Protein AF-A0A2M7FE34-F1 (afdb_monomer_lite)

Structure (mmCIF, N/CA/C/O backbone):
data_AF-A0A2M7FE34-F1
#
_entry.id   AF-A0A2M7FE34-F1
#
loop_
_atom_site.group_PDB
_atom_site.id
_atom_site.type_symbol
_atom_site.label_atom_id
_atom_site.label_alt_id
_atom_site.label_comp_id
_atom_site.label_asym_id
_atom_site.label_entity_id
_atom_site.label_seq_id
_atom_site.pdbx_PDB_ins_code
_atom_site.Cartn_x
_atom_site.Cartn_y
_atom_site.Cartn_z
_atom_site.occupancy
_atom_site.B_iso_or_equiv
_atom_site.auth_seq_id
_atom_site.auth_comp_id
_atom_site.auth_asym_id
_atom_site.auth_atom_id
_atom_site.pdbx_PDB_model_num
ATOM 1 N N . MET A 1 1 ? 11.726 -1.011 -19.190 1.00 34.16 1 MET A N 1
ATOM 2 C CA . MET A 1 1 ? 10.502 -0.416 -18.618 1.00 34.16 1 MET A CA 1
ATOM 3 C C . MET A 1 1 ? 10.537 -0.694 -17.131 1.00 34.16 1 MET A C 1
ATOM 5 O O . MET A 1 1 ? 10.575 -1.856 -16.755 1.00 34.16 1 MET A O 1
ATOM 9 N N . GLN A 1 2 ? 10.685 0.350 -16.321 1.00 29.48 2 GLN A N 1
ATOM 10 C CA . GLN A 1 2 ? 10.755 0.245 -14.866 1.00 29.48 2 GLN A CA 1
ATOM 11 C C . GLN A 1 2 ? 9.315 0.384 -14.366 1.00 29.48 2 GLN A C 1
ATOM 13 O O . GLN A 1 2 ? 8.744 1.469 -14.432 1.00 29.48 2 GLN A O 1
ATOM 18 N N . TYR A 1 3 ? 8.684 -0.730 -14.003 1.00 35.09 3 TYR A N 1
ATOM 19 C CA . TYR A 1 3 ? 7.323 -0.705 -13.475 1.00 35.09 3 TYR A CA 1
ATOM 20 C C . TYR A 1 3 ? 7.393 -0.255 -12.014 1.00 35.09 3 TYR A C 1
ATOM 22 O O . TYR A 1 3 ? 8.043 -0.891 -11.186 1.00 35.09 3 TYR A O 1
ATOM 30 N N . GLY A 1 4 ? 6.828 0.923 -11.752 1.00 35.81 4 GLY A N 1
ATOM 31 C CA . GLY A 1 4 ? 6.970 1.656 -10.501 1.00 35.81 4 GLY A CA 1
ATOM 32 C C . GLY A 1 4 ? 6.170 1.060 -9.345 1.00 35.81 4 GLY A C 1
ATOM 33 O O . GLY A 1 4 ? 5.032 0.633 -9.509 1.00 35.81 4 GLY A O 1
ATOM 34 N N . LEU A 1 5 ? 6.833 1.070 -8.188 1.00 38.22 5 LEU A N 1
ATOM 35 C CA . LEU A 1 5 ? 6.360 0.982 -6.807 1.00 38.22 5 LEU A CA 1
ATOM 36 C C . LEU A 1 5 ? 4.907 0.523 -6.567 1.00 38.22 5 LEU A C 1
ATOM 38 O O . LEU A 1 5 ? 3.956 1.276 -6.778 1.00 38.22 5 LEU A O 1
ATOM 42 N N . ARG A 1 6 ? 4.749 -0.647 -5.933 1.00 47.81 6 ARG A N 1
ATOM 43 C CA . ARG A 1 6 ? 3.477 -1.072 -5.334 1.00 47.81 6 ARG A CA 1
ATOM 44 C C . ARG A 1 6 ? 3.494 -0.855 -3.821 1.00 47.81 6 ARG A C 1
ATOM 46 O O . ARG A 1 6 ? 4.283 -1.469 -3.114 1.00 47.81 6 ARG A O 1
ATOM 53 N N . VAL A 1 7 ? 2.608 0.013 -3.338 1.00 44.44 7 VAL A N 1
ATOM 54 C CA . VAL A 1 7 ? 2.386 0.265 -1.908 1.00 44.44 7 VAL A CA 1
ATOM 55 C C . VAL A 1 7 ? 1.462 -0.808 -1.355 1.00 44.44 7 VAL A C 1
ATOM 57 O O . VAL A 1 7 ? 0.290 -0.862 -1.718 1.00 44.44 7 VAL A O 1
ATOM 60 N N . ILE A 1 8 ? 1.983 -1.650 -0.467 1.00 49.75 8 ILE A N 1
ATOM 61 C CA . ILE A 1 8 ? 1.182 -2.613 0.295 1.00 49.75 8 ILE A CA 1
ATOM 62 C C . ILE A 1 8 ? 1.176 -2.200 1.751 1.00 49.75 8 ILE A C 1
ATOM 64 O O . ILE A 1 8 ? 2.200 -1.795 2.289 1.00 49.75 8 ILE A O 1
ATOM 68 N N . MET A 1 9 ? -0.017 -2.248 2.338 1.00 52.06 9 MET A N 1
ATOM 69 C CA . MET A 1 9 ? -0.370 -1.595 3.591 1.00 52.06 9 MET A CA 1
ATOM 70 C C . MET A 1 9 ? -0.890 -2.628 4.592 1.00 52.06 9 MET A C 1
ATOM 72 O O . MET A 1 9 ? -2.088 -2.665 4.840 1.00 52.06 9 MET A O 1
ATOM 76 N N . LYS A 1 10 ? -0.026 -3.474 5.161 1.00 53.78 10 LYS A N 1
ATOM 77 C CA . LYS A 1 10 ? -0.386 -4.404 6.251 1.00 53.78 10 LYS A CA 1
ATOM 78 C C . LYS A 1 10 ? 0.842 -4.735 7.108 1.00 53.78 10 LYS A C 1
ATOM 80 O O . LYS A 1 10 ? 1.978 -4.586 6.671 1.00 53.78 10 LYS A O 1
ATOM 85 N N . THR A 1 11 ? 0.601 -5.157 8.349 1.00 45.91 11 THR A N 1
ATOM 86 C CA . THR A 1 11 ? 1.609 -5.481 9.380 1.00 45.91 11 THR A CA 1
ATOM 87 C C . THR A 1 11 ? 2.306 -6.834 9.183 1.00 45.91 11 THR A C 1
ATOM 89 O O . THR A 1 11 ? 3.216 -7.165 9.941 1.00 45.91 11 THR A O 1
ATOM 92 N N . TYR A 1 12 ? 1.913 -7.609 8.168 1.00 54.31 12 TYR A N 1
ATOM 93 C CA . TYR A 1 12 ? 2.566 -8.855 7.769 1.00 54.31 12 TYR A CA 1
ATOM 94 C C . TYR A 1 12 ? 3.548 -8.640 6.615 1.00 54.31 12 TYR A C 1
ATOM 96 O O . TYR A 1 12 ? 3.504 -7.627 5.922 1.00 54.31 12 TYR A O 1
ATOM 104 N N . THR A 1 13 ? 4.460 -9.599 6.425 1.00 74.69 13 THR A N 1
ATOM 105 C CA . THR A 1 13 ? 5.551 -9.538 5.445 1.00 74.69 13 THR A CA 1
ATOM 106 C C . THR A 1 13 ? 5.007 -9.131 4.069 1.00 74.69 13 THR A C 1
ATOM 108 O O . THR A 1 13 ? 4.239 -9.908 3.497 1.00 74.69 13 THR A O 1
ATOM 111 N N . PRO A 1 14 ? 5.398 -7.971 3.500 1.00 83.38 14 PRO A N 1
ATOM 112 C CA . PRO A 1 14 ? 4.782 -7.435 2.282 1.00 83.38 14 PRO A CA 1
ATOM 113 C C . PRO A 1 14 ? 4.834 -8.437 1.124 1.00 83.38 14 PRO A C 1
ATOM 115 O O . PRO A 1 14 ? 3.892 -8.528 0.354 1.00 83.38 14 PRO A O 1
ATOM 118 N N . VAL A 1 15 ? 5.873 -9.277 1.065 1.00 89.75 15 VAL A N 1
ATOM 119 C CA . VAL A 1 15 ? 6.005 -10.382 0.098 1.00 89.75 15 VAL A CA 1
ATOM 120 C C . VAL A 1 15 ? 4.812 -11.330 0.104 1.00 89.75 15 VAL A C 1
ATOM 122 O O . VAL A 1 15 ? 4.339 -11.720 -0.962 1.00 89.75 15 VAL A O 1
ATOM 125 N N . ARG A 1 16 ? 4.347 -11.723 1.292 1.00 90.62 16 ARG A N 1
ATOM 126 C CA . ARG A 1 16 ? 3.250 -12.677 1.425 1.00 90.62 16 ARG A CA 1
ATOM 127 C C . ARG A 1 16 ? 1.940 -12.043 0.971 1.00 90.62 16 ARG A C 1
ATOM 129 O O . ARG A 1 16 ? 1.263 -12.634 0.146 1.00 90.62 16 ARG A O 1
ATOM 136 N N . GLU A 1 17 ? 1.648 -10.827 1.429 1.00 89.75 17 GLU A N 1
ATOM 137 C CA . GLU A 1 17 ? 0.417 -10.111 1.062 1.00 89.75 17 GLU A CA 1
ATOM 138 C C . GLU A 1 17 ? 0.369 -9.791 -0.444 1.00 89.75 17 GLU A C 1
ATOM 140 O O . GLU A 1 17 ? -0.670 -9.993 -1.067 1.00 89.75 17 GLU A O 1
ATOM 145 N N . VAL A 1 18 ? 1.494 -9.386 -1.071 1.00 90.75 18 VAL A N 1
ATOM 146 C CA . VAL A 1 18 ? 1.575 -9.229 -2.544 1.00 90.75 18 VAL A CA 1
ATOM 147 C C . VAL A 1 18 ? 1.086 -10.507 -3.225 1.00 90.75 18 VAL A C 1
ATOM 149 O O . VAL A 1 18 ? 0.270 -10.454 -4.148 1.00 90.75 18 VAL A O 1
ATOM 152 N N . PHE A 1 19 ? 1.629 -11.648 -2.804 1.00 92.25 19 PHE A N 1
ATOM 153 C CA . PHE A 1 19 ? 1.351 -12.9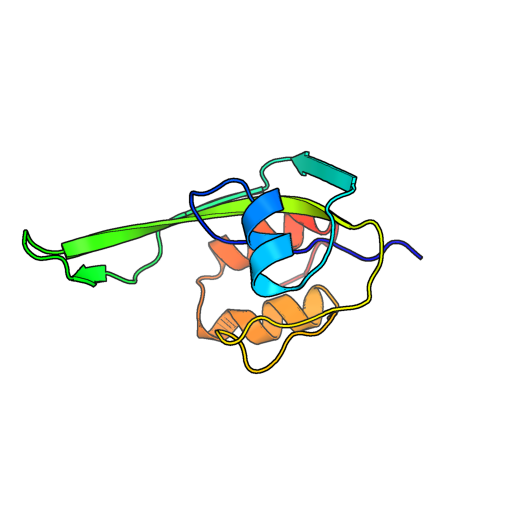24 -3.441 1.00 92.25 19 PHE A CA 1
ATOM 154 C C . PHE A 1 19 ? -0.085 -13.382 -3.179 1.00 92.25 19 PHE A C 1
ATOM 156 O O . PHE A 1 19 ? -0.772 -13.777 -4.115 1.00 92.25 19 PHE A O 1
ATOM 163 N N . GLU A 1 20 ? -0.551 -13.287 -1.936 1.00 91.06 20 GLU A N 1
ATOM 164 C CA . GLU A 1 20 ? -1.895 -13.708 -1.541 1.00 91.06 20 GLU A CA 1
ATOM 165 C C . GLU A 1 20 ? -2.977 -12.895 -2.252 1.00 91.06 20 GLU A C 1
ATOM 167 O O . GLU A 1 20 ? -3.933 -13.485 -2.740 1.00 91.06 20 GLU A O 1
ATOM 172 N N . GLU A 1 21 ? -2.825 -11.575 -2.374 1.00 89.81 21 GLU A N 1
ATOM 173 C CA . GLU A 1 21 ? -3.858 -10.716 -2.965 1.00 89.81 21 GLU A CA 1
ATOM 174 C C . GLU A 1 21 ? -3.804 -10.674 -4.501 1.00 89.81 21 GLU A C 1
ATOM 176 O O . GLU A 1 21 ? -4.809 -10.376 -5.152 1.00 89.81 21 GLU A O 1
ATOM 181 N N . THR A 1 22 ? -2.629 -10.926 -5.095 1.00 92.62 22 THR A N 1
ATOM 182 C CA . THR A 1 22 ? -2.366 -10.563 -6.502 1.00 92.62 22 THR A CA 1
ATOM 183 C C . THR A 1 22 ? -1.631 -11.625 -7.315 1.00 92.62 22 THR A C 1
ATOM 185 O O . THR A 1 22 ? -1.420 -11.423 -8.512 1.00 92.62 22 THR A O 1
ATOM 188 N N . GLY A 1 23 ? -1.207 -12.729 -6.694 1.00 93.50 23 GLY A N 1
ATOM 189 C CA . GLY A 1 23 ? -0.460 -13.819 -7.330 1.00 93.50 23 GLY A CA 1
ATOM 190 C C . GLY A 1 23 ? 0.981 -13.471 -7.719 1.00 93.50 23 GLY A C 1
ATOM 191 O O . GLY A 1 23 ? 1.723 -14.333 -8.192 1.00 93.50 23 GLY A O 1
ATOM 192 N N . LEU A 1 24 ? 1.414 -12.222 -7.521 1.00 93.50 24 LEU A N 1
ATOM 193 C CA . LEU A 1 24 ? 2.733 -11.772 -7.947 1.00 93.50 24 LEU A CA 1
ATOM 194 C C . LEU A 1 24 ? 3.827 -12.245 -6.991 1.00 93.50 24 LEU A C 1
ATOM 196 O O . LEU A 1 24 ? 3.750 -12.084 -5.775 1.00 93.50 24 LEU A O 1
ATOM 200 N N . ALA A 1 25 ? 4.911 -12.765 -7.561 1.00 93.12 25 ALA A N 1
ATOM 201 C CA . ALA A 1 25 ? 6.113 -13.079 -6.805 1.00 93.12 25 ALA A CA 1
ATOM 202 C C . ALA A 1 25 ? 7.008 -11.838 -6.687 1.00 93.12 25 ALA A C 1
ATOM 204 O O . ALA A 1 25 ? 7.451 -11.290 -7.700 1.00 93.12 25 ALA A O 1
ATOM 205 N N . VAL A 1 26 ? 7.331 -11.440 -5.457 1.00 91.81 26 VAL A N 1
ATOM 206 C CA . VAL A 1 26 ? 8.306 -10.375 -5.182 1.00 91.81 26 VAL A CA 1
ATOM 207 C C . VAL A 1 26 ? 9.724 -10.871 -5.481 1.00 91.81 26 VAL A C 1
ATOM 209 O O . VAL A 1 26 ? 10.115 -11.961 -5.057 1.00 91.81 26 VAL A O 1
ATOM 212 N N . SER A 1 27 ? 10.496 -10.087 -6.232 1.00 92.12 27 SER A N 1
ATOM 213 C CA . SER A 1 27 ? 11.923 -10.319 -6.483 1.00 92.12 27 SER A CA 1
ATOM 214 C C . SER A 1 27 ? 12.804 -9.682 -5.414 1.00 92.12 27 SER A C 1
ATOM 216 O O . SER A 1 27 ? 13.801 -10.284 -5.022 1.00 92.12 27 SER A O 1
ATOM 218 N N . SER A 1 28 ? 12.440 -8.493 -4.938 1.00 88.94 28 SER A N 1
ATOM 219 C CA . SER A 1 28 ? 13.181 -7.755 -3.916 1.00 88.94 28 SER A CA 1
ATOM 220 C C . SER A 1 28 ? 12.240 -6.865 -3.096 1.00 88.94 28 SER A C 1
ATOM 222 O O . SER A 1 28 ? 11.200 -6.414 -3.581 1.00 88.94 28 SER A O 1
ATOM 224 N N . ILE A 1 29 ? 12.600 -6.632 -1.833 1.00 87.19 29 ILE A N 1
ATOM 225 C CA . ILE A 1 29 ? 11.979 -5.605 -0.992 1.00 87.19 29 ILE A CA 1
ATOM 226 C C . ILE A 1 29 ? 12.996 -4.472 -0.889 1.00 87.19 29 ILE A C 1
ATOM 228 O O . ILE A 1 29 ? 14.132 -4.702 -0.473 1.00 87.19 29 ILE A O 1
ATOM 232 N N . GLY A 1 30 ? 12.590 -3.279 -1.304 1.00 82.81 30 GLY A N 1
ATOM 233 C CA . GLY A 1 30 ? 13.363 -2.054 -1.165 1.00 82.81 30 GLY A CA 1
ATOM 234 C C . GLY A 1 30 ? 13.191 -1.419 0.213 1.00 82.81 30 GLY A C 1
ATOM 235 O O . GLY A 1 30 ? 12.907 -2.082 1.213 1.00 82.81 30 GLY A O 1
ATOM 236 N N . GLU A 1 31 ? 13.365 -0.102 0.267 1.00 81.94 31 GLU A N 1
ATOM 237 C CA . GLU A 1 31 ? 13.270 0.649 1.514 1.00 81.94 31 GLU A CA 1
ATOM 238 C C . GLU A 1 31 ? 11.830 0.711 2.050 1.00 81.94 31 GLU A C 1
ATOM 240 O O . GLU A 1 31 ? 10.840 0.704 1.308 1.00 81.94 31 GLU A O 1
ATOM 245 N N . SER A 1 32 ? 11.721 0.793 3.379 1.00 86.31 32 SER A N 1
ATOM 246 C CA . SER A 1 32 ? 10.482 1.215 4.028 1.00 86.31 32 SER A CA 1
ATOM 247 C C . SER A 1 32 ? 10.249 2.684 3.698 1.00 86.31 32 SER A C 1
ATOM 249 O O . SER A 1 32 ? 11.084 3.532 4.010 1.00 86.31 32 SER A O 1
ATOM 251 N N . LEU A 1 33 ? 9.103 2.989 3.098 1.00 86.94 33 LEU A N 1
ATOM 252 C CA . LEU A 1 33 ? 8.702 4.367 2.819 1.00 86.94 33 LEU A CA 1
ATOM 253 C C . LEU A 1 33 ? 8.168 5.054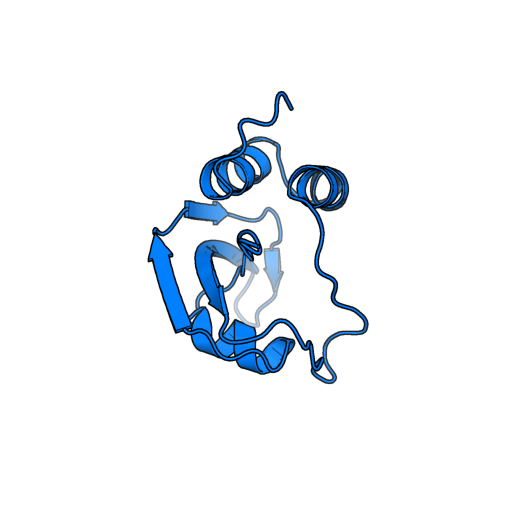 4.078 1.00 86.94 33 LEU A C 1
ATOM 255 O O . LEU A 1 33 ? 8.203 6.277 4.190 1.00 86.94 33 LEU A O 1
ATOM 259 N N . GLY A 1 34 ? 7.716 4.255 5.045 1.00 88.06 34 GLY A N 1
ATOM 260 C CA . GLY A 1 34 ? 7.317 4.691 6.371 1.00 88.06 34 GLY A CA 1
ATOM 261 C C . GLY A 1 34 ? 6.004 4.059 6.805 1.00 88.06 34 GLY A C 1
ATOM 262 O O . GLY A 1 34 ? 5.537 3.067 6.241 1.00 88.06 34 GLY A O 1
ATOM 263 N N . THR A 1 35 ? 5.411 4.645 7.838 1.00 88.50 35 THR A N 1
ATOM 264 C CA . THR A 1 35 ? 4.219 4.103 8.480 1.00 88.50 35 THR A CA 1
ATOM 265 C C . THR A 1 35 ? 3.164 5.186 8.646 1.00 88.50 35 THR A C 1
ATOM 267 O O . THR A 1 35 ? 3.478 6.337 8.946 1.00 88.50 35 THR A O 1
ATOM 270 N N . TYR A 1 36 ? 1.903 4.809 8.473 1.00 88.56 36 TYR A N 1
ATOM 271 C CA . TYR A 1 36 ? 0.748 5.680 8.606 1.00 88.56 36 TYR A CA 1
ATOM 272 C C . TYR A 1 36 ? -0.284 5.077 9.553 1.00 88.56 36 TYR A C 1
ATOM 274 O O . TYR A 1 36 ? -0.719 3.940 9.378 1.00 88.56 36 TYR A O 1
ATOM 282 N N . LEU A 1 37 ? -0.684 5.853 10.559 1.00 88.31 37 LEU A N 1
ATOM 283 C CA . LEU A 1 37 ? -1.794 5.499 11.433 1.00 88.31 37 LEU A CA 1
ATOM 284 C C . LEU A 1 37 ? -3.104 5.918 10.762 1.00 88.31 37 LEU A C 1
ATOM 286 O O . LEU A 1 37 ? -3.380 7.108 10.605 1.00 88.31 37 LEU A O 1
ATOM 290 N N . SER A 1 38 ? -3.899 4.933 10.360 1.00 85.19 38 SER A N 1
ATOM 291 C CA . SER A 1 38 ? -5.214 5.157 9.777 1.00 85.19 38 SER A CA 1
ATOM 292 C C . SER A 1 38 ? -6.190 5.691 10.823 1.00 85.19 38 SER A C 1
ATOM 294 O O . SER A 1 38 ? -6.156 5.308 11.990 1.00 85.19 38 SER A O 1
ATOM 296 N N . ASN A 1 39 ? -7.109 6.545 10.378 1.00 83.38 39 ASN A N 1
ATOM 297 C CA . ASN A 1 39 ? -8.258 6.999 11.160 1.00 83.38 39 ASN A CA 1
ATOM 298 C C . ASN A 1 39 ? -9.352 5.923 11.329 1.00 83.38 39 ASN A C 1
ATOM 300 O O . ASN A 1 39 ? -10.398 6.205 11.911 1.00 83.38 39 ASN A O 1
ATOM 304 N N . ILE A 1 40 ? -9.142 4.712 10.802 1.00 84.19 40 ILE A N 1
ATOM 305 C CA . ILE A 1 40 ? -10.048 3.576 10.967 1.00 84.19 40 ILE A CA 1
ATOM 306 C C . ILE A 1 40 ? -9.824 2.945 12.344 1.00 84.19 40 ILE A C 1
ATOM 308 O O . ILE A 1 40 ? -8.712 2.538 12.683 1.00 84.19 40 ILE A O 1
ATOM 312 N N . MET A 1 41 ? -10.917 2.811 13.095 1.00 86.94 41 MET A N 1
ATOM 313 C CA . MET A 1 41 ? -10.974 2.035 14.330 1.00 86.94 41 MET A CA 1
ATOM 314 C C . MET A 1 41 ? -11.650 0.697 14.043 1.00 86.94 41 MET A C 1
ATOM 316 O O . MET A 1 41 ? -12.755 0.663 13.500 1.00 86.94 41 MET A O 1
ATOM 320 N N . ILE A 1 42 ? -10.992 -0.399 14.403 1.00 88.56 42 ILE A N 1
ATOM 321 C CA . ILE A 1 42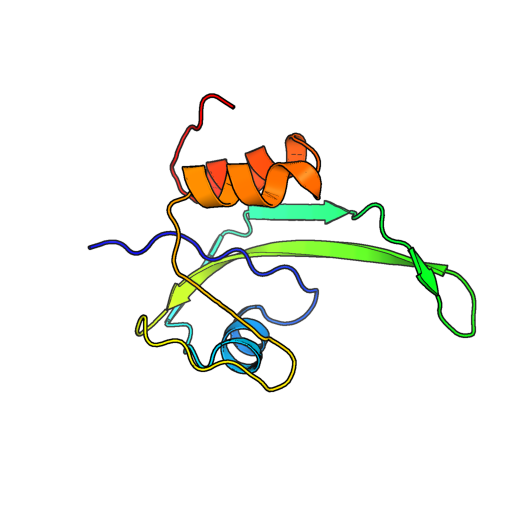 ? -11.484 -1.758 14.184 1.00 88.56 42 ILE A CA 1
ATOM 322 C C . ILE A 1 42 ? -12.038 -2.283 15.514 1.00 88.56 42 ILE A C 1
ATOM 324 O O . ILE A 1 42 ? -11.304 -2.295 16.507 1.00 88.56 42 ILE A O 1
ATOM 328 N N . PRO A 1 43 ? -13.314 -2.701 15.569 1.00 90.50 43 PRO A N 1
ATOM 329 C CA . PRO A 1 43 ? -13.863 -3.336 16.755 1.00 90.50 43 PRO A CA 1
ATOM 330 C C . PRO A 1 43 ? -13.319 -4.755 16.926 1.00 90.50 43 PRO A C 1
ATOM 332 O O . PRO A 1 43 ? -13.222 -5.521 15.969 1.00 90.50 43 PRO A O 1
ATOM 335 N N . ILE A 1 44 ? -12.999 -5.095 18.169 1.00 91.75 44 ILE A N 1
ATOM 336 C CA . ILE A 1 44 ? -12.643 -6.433 18.640 1.00 91.75 44 ILE A CA 1
ATOM 337 C C . ILE A 1 44 ? -13.426 -6.724 19.927 1.00 91.75 44 ILE A C 1
ATOM 339 O O . ILE A 1 44 ? -13.941 -5.802 20.560 1.00 91.75 44 ILE A O 1
ATOM 343 N N . ASP A 1 45 ? -13.463 -7.981 20.371 1.00 92.81 45 ASP A N 1
ATOM 344 C CA . ASP A 1 45 ? -14.215 -8.389 21.574 1.00 92.81 45 ASP A CA 1
ATOM 345 C C . ASP A 1 45 ? -13.858 -7.574 22.833 1.00 92.81 45 ASP A C 1
ATOM 347 O O . ASP A 1 45 ? -14.683 -7.395 23.725 1.00 92.81 45 ASP A O 1
ATOM 351 N N . GLN A 1 46 ? -12.626 -7.057 22.900 1.00 93.69 46 GLN A N 1
ATOM 352 C CA . GLN A 1 46 ? -12.084 -6.309 24.039 1.00 93.69 46 GLN A CA 1
ATOM 353 C C . GLN A 1 46 ? -12.057 -4.779 23.836 1.00 93.69 46 GLN A C 1
ATOM 355 O O . GLN A 1 46 ? -11.485 -4.073 24.666 1.00 93.69 46 GLN A O 1
ATOM 360 N N . GLY A 1 47 ? -12.647 -4.245 22.758 1.00 91.94 47 GLY A N 1
ATOM 361 C CA . GLY A 1 47 ? -12.729 -2.799 22.516 1.00 91.94 47 GLY A CA 1
ATOM 362 C C . GLY A 1 47 ? -12.433 -2.382 21.076 1.00 91.94 47 GLY A C 1
ATOM 363 O O . GLY A 1 47 ? -12.848 -3.033 20.123 1.00 91.94 47 GLY A O 1
ATOM 364 N N . LEU A 1 48 ? -11.740 -1.253 20.916 1.00 91.69 48 LEU A N 1
ATOM 365 C CA . LEU A 1 48 ? -11.361 -0.701 19.616 1.00 91.69 48 LEU A CA 1
ATOM 366 C C . LEU A 1 48 ? -9.839 -0.692 19.476 1.00 91.69 48 LEU A C 1
ATOM 368 O O . LEU A 1 48 ? -9.137 -0.256 20.388 1.00 91.69 48 LEU A O 1
ATOM 372 N N . VAL A 1 49 ? -9.340 -1.102 18.313 1.00 90.69 49 VAL A N 1
ATOM 373 C CA . VAL A 1 49 ? -7.921 -0.989 17.950 1.00 90.69 49 VAL A CA 1
ATOM 374 C C . VAL A 1 49 ? -7.747 -0.069 16.746 1.00 90.69 49 VAL A C 1
ATOM 376 O O . VAL A 1 49 ? -8.611 0.000 15.874 1.00 90.69 49 VAL A O 1
ATOM 379 N N . GLY A 1 50 ? -6.633 0.661 16.707 1.00 88.62 50 GLY A N 1
ATOM 380 C CA . GLY A 1 50 ? -6.248 1.453 15.539 1.00 88.62 50 GLY A CA 1
ATOM 381 C C . GLY A 1 50 ? -5.574 0.591 14.472 1.00 88.62 50 GLY A C 1
ATOM 382 O O . GLY A 1 50 ? -5.018 -0.467 14.771 1.00 88.62 50 GLY A O 1
ATOM 383 N N . LEU A 1 51 ? -5.590 1.063 13.227 1.00 86.19 51 LEU A N 1
ATOM 384 C CA . LEU A 1 51 ? -4.932 0.397 12.106 1.00 86.19 51 LEU A CA 1
ATOM 385 C C . LEU A 1 51 ? -3.640 1.128 11.718 1.00 86.19 51 LEU A C 1
ATOM 387 O O . LEU A 1 51 ? -3.673 2.277 11.281 1.00 86.19 51 LEU A O 1
ATOM 391 N N . LEU A 1 52 ? -2.503 0.443 11.842 1.00 88.38 52 LEU A N 1
ATOM 392 C CA . LEU A 1 52 ? -1.189 0.953 11.455 1.00 88.38 52 LEU A CA 1
ATOM 393 C C . LEU A 1 52 ? -0.749 0.328 10.124 1.00 88.38 52 LEU A C 1
ATOM 395 O O . LEU A 1 52 ? -0.661 -0.893 10.006 1.00 88.38 52 LEU A O 1
ATOM 399 N N . LEU A 1 53 ? -0.469 1.165 9.127 1.00 87.31 53 LEU A N 1
ATOM 400 C CA . LEU A 1 53 ? -0.096 0.758 7.774 1.00 87.31 53 LEU A CA 1
ATOM 401 C C . LEU A 1 53 ? 1.386 1.040 7.542 1.00 87.31 53 LEU A C 1
ATOM 403 O O . LEU A 1 53 ? 1.783 2.199 7.462 1.00 87.31 53 LEU A O 1
ATOM 407 N N . SER A 1 54 ? 2.198 -0.004 7.413 1.00 87.62 54 SER A N 1
ATOM 408 C CA . SER A 1 54 ? 3.593 0.123 6.979 1.00 87.62 54 SER A CA 1
ATOM 409 C C . SER A 1 54 ? 3.674 -0.037 5.469 1.00 87.62 54 SER A C 1
ATOM 411 O O . SER A 1 54 ? 3.071 -0.959 4.927 1.00 87.62 54 SER A O 1
ATOM 413 N N . VAL A 1 55 ? 4.406 0.855 4.807 1.00 87.69 55 VAL A N 1
ATOM 414 C CA . VAL A 1 55 ? 4.525 0.906 3.349 1.00 87.69 55 VAL A CA 1
ATOM 415 C C . VAL A 1 55 ? 5.957 0.597 2.935 1.00 87.69 55 VAL A C 1
ATOM 417 O O . VAL A 1 55 ? 6.900 1.223 3.416 1.00 87.69 55 VAL A O 1
ATOM 420 N N . TYR A 1 56 ? 6.105 -0.330 1.992 1.00 88.00 56 TYR A N 1
ATOM 421 C CA . TYR A 1 56 ? 7.395 -0.780 1.477 1.00 88.00 56 TYR A CA 1
ATOM 422 C C . TYR A 1 56 ? 7.451 -0.659 -0.037 1.00 88.00 56 TYR A C 1
ATOM 424 O O . TYR A 1 56 ? 6.442 -0.853 -0.717 1.00 88.00 56 TYR A O 1
ATOM 432 N N . GLN A 1 57 ? 8.648 -0.407 -0.556 1.00 87.81 57 GLN A N 1
ATOM 433 C CA . GLN A 1 57 ? 8.933 -0.629 -1.964 1.00 87.81 57 GLN A CA 1
ATOM 434 C C . GLN A 1 57 ? 9.149 -2.115 -2.233 1.00 87.81 57 GLN A C 1
ATOM 436 O O . GLN A 1 57 ? 9.870 -2.789 -1.501 1.00 87.81 57 GLN A O 1
ATOM 441 N N . VAL A 1 58 ? 8.539 -2.628 -3.297 1.00 88.94 58 VAL A N 1
ATOM 442 C CA . VAL A 1 58 ? 8.746 -4.001 -3.763 1.00 88.94 58 VAL A CA 1
ATOM 443 C C . VAL A 1 58 ? 8.956 -4.015 -5.268 1.00 88.94 58 VAL A C 1
ATOM 445 O O . VAL A 1 58 ? 8.334 -3.240 -5.996 1.00 88.94 58 VAL A O 1
ATOM 448 N N . GLU A 1 59 ? 9.808 -4.922 -5.726 1.00 90.44 59 GLU A N 1
ATOM 449 C CA . GLU A 1 59 ? 9.923 -5.284 -7.136 1.00 90.44 59 GLU A CA 1
ATOM 450 C C . GLU A 1 59 ? 9.280 -6.653 -7.354 1.00 90.44 59 GLU A C 1
ATOM 452 O O . GLU A 1 59 ? 9.386 -7.543 -6.509 1.00 90.44 59 GLU A O 1
ATOM 457 N N . VAL A 1 60 ? 8.604 -6.835 -8.486 1.00 91.94 60 VAL A N 1
ATOM 458 C CA . VAL A 1 60 ? 7.915 -8.084 -8.833 1.00 91.94 60 VAL A CA 1
ATOM 459 C C . VAL A 1 60 ? 8.574 -8.750 -10.035 1.00 91.94 60 VAL A C 1
ATOM 461 O O . VAL A 1 60 ? 9.083 -8.084 -10.934 1.00 91.94 60 VAL A O 1
ATOM 464 N N . LYS A 1 61 ? 8.554 -10.086 -10.066 1.00 91.31 61 LYS A N 1
ATOM 465 C CA . LYS A 1 61 ? 9.169 -10.880 -11.145 1.00 91.31 61 LYS A CA 1
ATOM 466 C C . LYS A 1 61 ? 8.421 -10.782 -12.479 1.00 91.31 61 LYS A C 1
ATOM 468 O O . LYS A 1 61 ? 9.016 -11.043 -13.519 1.00 91.31 61 LYS A O 1
ATOM 473 N N . ASN A 1 62 ? 7.125 -10.481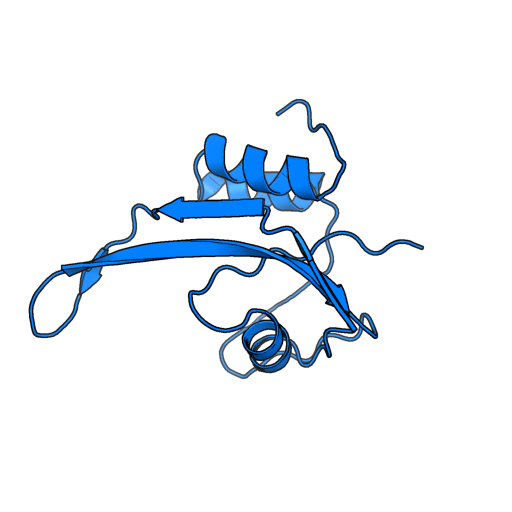 -12.443 1.00 90.94 62 ASN A N 1
ATOM 474 C CA . ASN A 1 62 ? 6.260 -10.287 -13.605 1.00 90.94 62 ASN A CA 1
ATOM 475 C C . ASN A 1 62 ? 5.107 -9.333 -13.244 1.00 90.94 62 ASN A C 1
ATOM 477 O O . ASN A 1 62 ? 4.942 -8.983 -12.075 1.00 90.94 62 ASN A O 1
ATOM 481 N N . ASP A 1 63 ? 4.333 -8.916 -14.240 1.00 90.94 63 ASP A N 1
ATOM 482 C CA . ASP A 1 63 ? 3.227 -7.958 -14.127 1.00 90.94 63 ASP A CA 1
ATOM 483 C C . ASP A 1 63 ? 1.832 -8.602 -14.260 1.00 90.94 63 ASP A C 1
ATOM 485 O O . ASP A 1 63 ? 0.820 -7.898 -14.204 1.00 90.94 63 ASP A O 1
ATOM 489 N N . ALA A 1 64 ? 1.757 -9.929 -14.397 1.00 92.62 64 ALA A N 1
ATOM 490 C CA . ALA A 1 64 ? 0.511 -10.657 -14.595 1.00 92.62 64 ALA A CA 1
ATOM 491 C C . ALA A 1 64 ? -0.223 -10.860 -13.262 1.00 92.62 64 ALA A C 1
ATOM 493 O O . ALA A 1 64 ? 0.116 -11.732 -12.466 1.00 92.62 64 ALA A O 1
ATOM 494 N N . ILE A 1 65 ? -1.250 -10.045 -13.025 1.00 92.75 65 ILE A N 1
ATOM 495 C CA . ILE A 1 65 ? -2.031 -10.078 -11.788 1.00 92.75 65 ILE A CA 1
ATOM 496 C C . ILE A 1 65 ? -3.057 -11.220 -11.820 1.00 92.75 65 ILE A C 1
ATOM 498 O O . ILE A 1 65 ? -3.858 -11.327 -12.749 1.00 92.75 65 ILE A O 1
ATOM 502 N N . GLN A 1 66 ? -3.096 -12.003 -10.743 1.00 93.69 66 GLN A N 1
ATOM 503 C CA . GLN A 1 66 ? -4.144 -12.974 -10.443 1.00 93.69 66 GLN A CA 1
ATOM 504 C C . GLN A 1 66 ? -4.764 -12.647 -9.081 1.00 93.69 66 GLN A C 1
ATOM 506 O O . GLN A 1 66 ? -4.131 -12.811 -8.044 1.00 93.69 66 GLN A O 1
ATOM 511 N N . LEU A 1 67 ? -6.006 -12.169 -9.081 1.00 91.94 67 LEU A N 1
ATOM 512 C CA . LEU A 1 67 ? -6.684 -11.742 -7.858 1.00 91.94 67 LEU A CA 1
ATOM 513 C C . LEU A 1 67 ? -7.102 -12.918 -6.974 1.00 91.94 67 LEU A C 1
ATOM 515 O O . LEU A 1 67 ? -7.536 -13.960 -7.472 1.00 91.94 67 LEU A O 1
ATOM 519 N N . SER A 1 68 ? -7.042 -12.708 -5.659 1.00 90.62 68 SER A N 1
ATOM 520 C CA . SER A 1 68 ? -7.729 -13.570 -4.698 1.00 90.62 68 SER A CA 1
ATOM 521 C C . SER A 1 68 ? -9.239 -13.339 -4.703 1.00 90.62 68 SER A C 1
ATOM 523 O O . SER A 1 68 ? -9.738 -12.339 -5.215 1.00 90.62 68 SER A O 1
ATOM 525 N N . VAL A 1 69 ? -9.980 -14.247 -4.065 1.00 90.94 69 VAL A N 1
ATOM 526 C CA . VAL A 1 69 ? -11.438 -14.122 -3.886 1.00 90.94 69 VAL A CA 1
ATOM 527 C C . VAL A 1 69 ? -11.852 -12.913 -3.037 1.00 90.94 69 VAL A C 1
ATOM 529 O O . VAL A 1 69 ? -13.022 -12.545 -3.034 1.00 90.94 69 VAL A O 1
ATOM 532 N N . GLU A 1 70 ? -10.910 -12.291 -2.325 1.00 88.25 70 GLU A N 1
ATOM 533 C CA . GLU A 1 70 ? -11.153 -11.116 -1.482 1.00 88.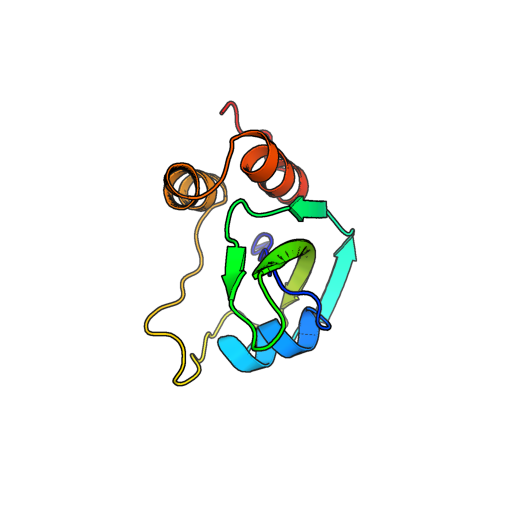25 70 GLU A CA 1
ATOM 534 C C . GLU A 1 70 ? -11.217 -9.807 -2.287 1.00 88.25 70 GLU A C 1
ATOM 536 O O . GLU A 1 70 ? -11.681 -8.790 -1.772 1.00 88.25 70 GLU A O 1
ATOM 541 N N . HIS A 1 71 ? -10.776 -9.817 -3.551 1.00 88.31 71 HIS A N 1
ATOM 542 C CA . HIS A 1 71 ? -10.605 -8.613 -4.362 1.00 88.31 71 HIS A CA 1
ATOM 543 C C . HIS A 1 71 ? -11.322 -8.724 -5.711 1.00 88.31 71 HIS A C 1
ATOM 545 O O . HIS A 1 71 ? -11.264 -9.741 -6.394 1.00 88.31 71 HIS A O 1
ATOM 551 N N . THR A 1 72 ? -11.967 -7.636 -6.137 1.00 92.19 72 THR A N 1
ATOM 552 C CA . THR A 1 72 ? -12.703 -7.578 -7.415 1.00 92.19 72 THR A CA 1
ATOM 553 C C . THR A 1 72 ? -11.885 -7.007 -8.569 1.00 92.19 72 THR A C 1
ATOM 555 O O . THR A 1 72 ? -12.225 -7.222 -9.729 1.00 92.19 72 THR A O 1
ATOM 558 N N . SER A 1 73 ? -10.833 -6.240 -8.274 1.00 92.06 73 SER A N 1
ATOM 559 C CA . SER A 1 73 ? -10.006 -5.574 -9.281 1.00 92.06 73 SER A CA 1
ATOM 560 C C . SER A 1 73 ? -8.616 -5.253 -8.742 1.00 92.06 73 SER A C 1
ATOM 562 O O . SER A 1 73 ? -8.478 -4.842 -7.590 1.00 92.06 73 SER A O 1
ATOM 564 N N . ALA A 1 74 ? -7.609 -5.338 -9.605 1.00 91.94 74 ALA A N 1
ATOM 565 C CA . ALA A 1 74 ? -6.320 -4.693 -9.414 1.00 91.94 74 ALA A CA 1
ATOM 566 C C . ALA A 1 74 ? -5.748 -4.300 -10.773 1.00 91.94 74 ALA A C 1
ATOM 568 O O . ALA A 1 74 ? -5.989 -4.960 -11.783 1.00 91.94 74 ALA A O 1
ATOM 569 N N . GLU A 1 75 ? -4.993 -3.214 -10.782 1.00 91.00 75 GLU A N 1
ATOM 570 C CA . GLU A 1 75 ? -4.458 -2.615 -11.995 1.00 91.00 75 GLU A CA 1
ATOM 571 C C . GLU A 1 75 ? -3.124 -1.933 -11.704 1.00 91.00 75 GLU A C 1
ATOM 573 O O . GLU A 1 75 ? -2.861 -1.483 -10.584 1.00 91.00 75 GLU A O 1
ATOM 578 N N . TRP A 1 76 ? -2.295 -1.844 -12.738 1.00 90.06 76 TRP A N 1
ATOM 579 C CA . TRP A 1 76 ? -1.102 -1.013 -12.730 1.00 90.06 76 TRP A CA 1
ATOM 580 C C . TRP A 1 76 ? -1.482 0.401 -13.156 1.00 90.06 76 TRP A C 1
ATOM 582 O O . TRP A 1 76 ? -2.063 0.599 -14.221 1.00 90.06 76 TRP A O 1
ATOM 592 N N . VAL A 1 77 ? -1.145 1.387 -12.331 1.00 90.94 77 VAL A N 1
ATOM 593 C CA . VAL A 1 77 ? -1.411 2.807 -12.590 1.00 90.94 77 VAL A CA 1
ATOM 594 C C . VAL A 1 77 ? -0.139 3.620 -12.415 1.00 90.94 77 VAL A C 1
ATOM 596 O O . VAL A 1 77 ? 0.780 3.209 -11.707 1.00 90.94 77 VAL A O 1
ATOM 599 N N . SER A 1 78 ? -0.089 4.790 -13.051 1.00 88.75 78 SER A N 1
ATOM 600 C CA . SER A 1 78 ? 0.959 5.771 -12.773 1.00 88.75 78 SER A CA 1
ATOM 601 C C . SER A 1 78 ? 0.833 6.308 -11.346 1.00 88.75 78 SER A C 1
ATOM 603 O O . SER A 1 78 ? -0.250 6.291 -10.754 1.00 88.75 78 SER A O 1
ATOM 605 N N . MET A 1 79 ? 1.928 6.842 -10.803 1.00 87.12 79 MET A N 1
ATOM 606 C CA . MET A 1 79 ? 1.927 7.438 -9.465 1.00 87.12 79 MET A CA 1
ATOM 607 C C . MET A 1 79 ? 0.930 8.602 -9.355 1.00 87.12 79 MET A C 1
ATOM 609 O O . MET A 1 79 ? 0.193 8.705 -8.376 1.00 87.12 79 MET A O 1
ATOM 613 N N . GLN A 1 80 ? 0.835 9.433 -10.395 1.00 88.50 80 GLN A N 1
ATOM 614 C CA . GLN A 1 80 ? -0.135 10.531 -10.467 1.00 88.50 80 GLN A CA 1
ATOM 615 C C . GLN A 1 80 ? -1.585 10.038 -10.339 1.00 88.50 80 GLN A C 1
ATOM 617 O O . GLN A 1 80 ? -2.373 10.594 -9.571 1.00 88.50 80 GLN A O 1
ATOM 622 N N . GLU A 1 81 ? -1.939 8.971 -11.062 1.00 90.62 81 GLU A N 1
ATOM 623 C CA . GLU A 1 81 ? -3.285 8.398 -11.004 1.00 90.62 81 GLU A CA 1
ATOM 624 C C . GLU A 1 81 ? -3.529 7.677 -9.669 1.00 90.62 81 GLU A C 1
ATOM 626 O O . GLU A 1 81 ? -4.617 7.793 -9.104 1.00 90.62 81 GLU A O 1
ATOM 631 N N . LEU A 1 82 ? -2.512 7.011 -9.108 1.00 90.69 82 LEU A N 1
ATOM 632 C CA . LEU A 1 82 ? -2.576 6.413 -7.773 1.00 90.69 82 LEU A CA 1
ATOM 633 C C . LEU A 1 82 ? -2.907 7.467 -6.709 1.00 90.69 82 LEU A C 1
ATOM 635 O O . LEU A 1 82 ? -3.878 7.312 -5.970 1.00 90.69 82 LEU A O 1
ATOM 639 N N . VAL A 1 83 ? -2.143 8.560 -6.655 1.00 90.94 83 VAL A N 1
ATOM 640 C CA . VAL A 1 83 ? -2.361 9.665 -5.710 1.00 90.94 83 VAL A CA 1
ATOM 641 C C . VAL A 1 83 ? -3.768 10.231 -5.858 1.00 90.94 83 VAL A C 1
ATOM 643 O O . VAL A 1 83 ? -4.484 10.375 -4.866 1.00 90.94 83 VAL A O 1
ATOM 646 N N . LYS A 1 84 ? -4.192 10.516 -7.094 1.00 92.19 84 LYS A N 1
ATOM 647 C CA . LYS A 1 84 ? -5.532 11.036 -7.384 1.00 92.19 84 LYS A CA 1
ATOM 648 C C . LYS A 1 84 ? -6.621 10.104 -6.855 1.00 92.19 84 LYS A C 1
ATOM 650 O O . LYS A 1 84 ? -7.568 10.571 -6.222 1.00 92.19 84 LYS A O 1
ATOM 655 N N . ARG A 1 85 ? -6.479 8.794 -7.069 1.00 92.38 85 ARG A N 1
ATOM 656 C CA . ARG A 1 85 ? -7.433 7.788 -6.585 1.00 92.38 85 ARG A CA 1
ATOM 657 C C . ARG A 1 85 ? -7.415 7.654 -5.072 1.00 92.38 85 ARG A C 1
ATOM 659 O O . ARG A 1 85 ? -8.477 7.490 -4.493 1.00 92.38 85 ARG A O 1
ATOM 666 N N . LEU A 1 86 ? -6.262 7.753 -4.418 1.00 90.69 86 LEU A N 1
ATOM 667 C CA . LEU A 1 86 ? -6.146 7.596 -2.965 1.00 90.69 86 LEU A CA 1
ATOM 668 C C . LEU A 1 86 ? -6.538 8.854 -2.170 1.00 90.69 86 LEU A C 1
ATOM 670 O O . LEU A 1 86 ? -6.861 8.740 -0.985 1.00 90.69 86 LEU A O 1
ATOM 674 N N . ARG A 1 87 ? -6.569 10.033 -2.807 1.00 92.69 87 ARG A N 1
ATOM 675 C CA . ARG A 1 87 ? -6.784 11.339 -2.156 1.00 92.69 87 ARG A CA 1
ATOM 676 C C . ARG A 1 87 ? -8.092 11.467 -1.374 1.00 92.69 87 ARG A C 1
ATOM 678 O O . ARG A 1 87 ? -8.143 12.194 -0.393 1.00 92.69 87 ARG A O 1
ATOM 685 N N . HIS A 1 88 ? -9.143 10.753 -1.768 1.00 90.62 88 HIS A N 1
ATOM 686 C CA . HIS A 1 88 ? -10.416 10.778 -1.037 1.00 90.62 88 HIS A CA 1
ATOM 687 C C . HIS A 1 88 ? -10.385 9.965 0.270 1.00 90.62 88 HIS A C 1
ATOM 689 O O . HIS A 1 88 ? -11.256 10.145 1.119 1.00 90.62 88 HIS A O 1
ATOM 695 N N . LYS A 1 89 ? -9.421 9.048 0.418 1.00 86.75 89 LYS A N 1
ATOM 696 C CA . LYS A 1 89 ? -9.355 8.082 1.524 1.00 86.75 89 LYS A CA 1
ATOM 697 C C . LYS A 1 89 ? -8.238 8.390 2.516 1.00 86.75 89 LYS A C 1
ATOM 699 O O . LYS A 1 89 ? -8.392 8.109 3.702 1.00 86.75 89 LYS A O 1
ATOM 704 N N . TYR A 1 90 ? -7.125 8.939 2.042 1.00 90.25 90 TYR A N 1
ATOM 705 C CA . TYR A 1 90 ? -5.929 9.140 2.851 1.00 90.25 90 TYR A CA 1
ATOM 706 C C . TYR A 1 90 ? -5.513 10.613 2.905 1.00 90.25 90 TYR A C 1
ATOM 708 O O . TYR A 1 90 ? -5.689 11.335 1.923 1.00 90.25 90 TYR A O 1
ATOM 716 N N . PRO A 1 91 ? -4.941 11.070 4.033 1.00 91.19 91 PRO A N 1
ATOM 717 C CA . PRO A 1 91 ? -4.504 12.447 4.188 1.00 91.19 91 PRO A CA 1
ATOM 718 C C . PRO A 1 91 ? -3.268 12.741 3.340 1.00 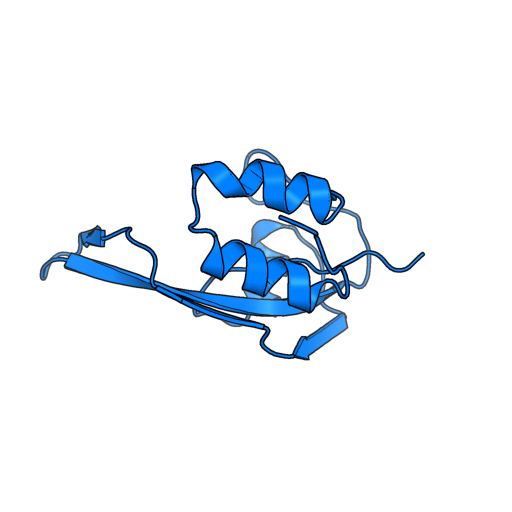91.19 91 PRO A C 1
ATOM 720 O O . PRO A 1 91 ? -2.476 11.854 3.021 1.00 91.19 91 PRO A O 1
ATOM 723 N N . GLU A 1 92 ? -3.057 14.025 3.072 1.00 91.56 92 GLU A N 1
ATOM 724 C CA . GLU A 1 92 ? -1.981 14.526 2.216 1.00 91.56 92 GLU A CA 1
ATOM 725 C C . GLU A 1 92 ? -0.587 14.026 2.631 1.00 91.56 92 GLU A C 1
ATOM 727 O O . GLU A 1 92 ? 0.192 13.578 1.795 1.00 91.56 92 GLU A O 1
ATOM 732 N N . ALA A 1 93 ? -0.300 13.988 3.936 1.00 89.25 93 ALA A N 1
ATOM 733 C CA . ALA A 1 93 ? 0.973 13.487 4.459 1.00 89.25 93 ALA A CA 1
ATOM 734 C C . ALA A 1 93 ? 1.258 12.022 4.064 1.00 89.25 93 ALA A C 1
ATOM 736 O O . ALA A 1 93 ? 2.410 11.649 3.848 1.00 89.25 93 ALA A O 1
ATOM 737 N N . PHE A 1 94 ? 0.220 11.189 3.937 1.00 90.06 94 PHE A N 1
ATOM 738 C CA . PHE A 1 94 ? 0.377 9.810 3.475 1.00 90.06 94 PHE A CA 1
ATOM 739 C C . PHE A 1 94 ? 0.609 9.733 1.965 1.00 90.06 94 PHE A C 1
ATOM 741 O O . PHE A 1 94 ? 1.445 8.960 1.504 1.00 90.06 94 PHE A O 1
ATOM 748 N N . LEU A 1 95 ? -0.091 10.558 1.185 1.00 91.50 95 LEU A N 1
ATOM 749 C CA . LEU A 1 95 ? 0.111 10.619 -0.265 1.00 91.50 95 LEU A CA 1
ATOM 750 C C . LEU A 1 95 ? 1.533 11.086 -0.604 1.00 91.50 95 LEU A C 1
ATOM 752 O O . LEU A 1 95 ? 2.160 10.530 -1.504 1.00 91.50 95 LEU A O 1
ATOM 756 N N . GLN A 1 96 ? 2.073 12.034 0.166 1.00 89.62 96 GLN A N 1
ATOM 757 C CA . GLN A 1 96 ? 3.462 12.488 0.060 1.00 89.62 96 GLN A CA 1
ATOM 758 C C . GLN A 1 96 ? 4.472 11.369 0.346 1.00 89.62 96 GLN A C 1
ATOM 760 O O . GLN A 1 96 ? 5.477 11.255 -0.358 1.00 89.62 96 GLN A O 1
ATOM 765 N N . LEU A 1 97 ? 4.196 10.521 1.343 1.00 87.56 97 LEU A N 1
ATOM 766 C CA . LEU A 1 97 ? 5.019 9.352 1.664 1.00 87.56 97 LEU A CA 1
ATOM 767 C C . LEU A 1 97 ? 5.099 8.386 0.475 1.00 87.56 97 LEU A C 1
ATOM 769 O O . LEU A 1 97 ? 6.186 7.935 0.112 1.00 87.56 97 LEU A O 1
ATOM 773 N N . ILE A 1 98 ? 3.958 8.114 -0.162 1.00 86.88 98 ILE A N 1
ATOM 774 C CA . ILE A 1 98 ? 3.877 7.237 -1.334 1.00 86.88 98 ILE A CA 1
ATOM 775 C C . ILE A 1 98 ? 4.595 7.854 -2.542 1.00 86.88 98 ILE A C 1
ATOM 777 O O . ILE A 1 98 ? 5.415 7.185 -3.172 1.00 86.88 98 ILE A O 1
ATOM 781 N N . ALA A 1 99 ? 4.319 9.125 -2.847 1.00 86.31 99 ALA A N 1
ATOM 782 C CA . ALA A 1 99 ? 4.895 9.813 -4.002 1.00 86.31 99 ALA A CA 1
ATOM 783 C C . ALA A 1 99 ? 6.430 9.851 -3.935 1.00 86.31 99 ALA A C 1
ATOM 785 O O . ALA A 1 99 ? 7.103 9.509 -4.909 1.00 86.31 99 ALA A O 1
ATOM 786 N N . LYS A 1 100 ? 6.988 10.153 -2.752 1.00 79.12 100 LYS A N 1
ATOM 787 C CA . LYS A 1 100 ? 8.440 10.169 -2.524 1.00 79.12 100 LYS A CA 1
ATOM 788 C C . LYS A 1 100 ? 9.093 8.821 -2.840 1.00 79.12 100 LYS A C 1
ATOM 790 O O . LYS A 1 100 ? 10.152 8.797 -3.460 1.00 79.12 100 LYS A O 1
ATOM 795 N N . GLY A 1 101 ? 8.466 7.711 -2.448 1.00 73.31 101 GLY A N 1
ATOM 796 C CA . GLY A 1 101 ? 8.989 6.375 -2.733 1.00 73.31 101 GLY A CA 1
ATOM 797 C C . GLY A 1 101 ? 8.944 5.983 -4.208 1.00 73.31 101 GLY A C 1
ATOM 798 O O . GLY A 1 101 ? 9.687 5.106 -4.638 1.00 73.31 101 GLY A O 1
ATOM 799 N N . GLY A 1 102 ? 8.076 6.619 -4.999 1.00 64.69 102 GLY A N 1
ATOM 800 C CA . GLY A 1 102 ? 7.993 6.400 -6.443 1.00 64.69 102 GLY A CA 1
ATOM 801 C C . GLY A 1 102 ? 9.103 7.087 -7.237 1.00 64.69 102 GLY A C 1
ATOM 802 O O . GLY A 1 102 ? 9.099 6.984 -8.459 1.00 64.69 102 GLY A O 1
ATOM 803 N N . ASN A 1 103 ? 10.022 7.804 -6.574 1.00 62.75 103 ASN A N 1
ATOM 804 C CA . ASN A 1 103 ? 10.962 8.743 -7.195 1.00 62.75 103 ASN A CA 1
ATOM 805 C C . ASN A 1 103 ? 10.272 9.828 -8.049 1.00 62.75 103 ASN A C 1
ATOM 807 O O . ASN A 1 103 ? 10.902 10.432 -8.915 1.00 62.75 103 ASN A O 1
ATOM 811 N N . GLU A 1 104 ? 8.991 10.109 -7.792 1.00 55.91 104 GLU A N 1
ATOM 812 C CA . GLU A 1 104 ? 8.244 11.181 -8.446 1.00 55.91 104 GLU A CA 1
ATOM 813 C C . GLU A 1 104 ? 7.967 12.304 -7.441 1.00 55.91 104 GLU A C 1
ATOM 815 O O . GLU A 1 104 ? 7.261 12.124 -6.448 1.00 55.91 104 GLU A O 1
ATOM 820 N N . ILE A 1 105 ? 8.489 13.504 -7.714 1.00 45.81 105 ILE A N 1
ATOM 821 C CA . ILE A 1 105 ? 8.052 14.717 -7.017 1.00 45.81 105 ILE A CA 1
ATOM 822 C C . ILE A 1 105 ? 6.746 15.154 -7.678 1.00 45.81 105 ILE A C 1
ATOM 824 O O . ILE A 1 105 ? 6.745 15.910 -8.647 1.00 45.81 105 ILE A O 1
ATOM 828 N N . CYS A 1 106 ? 5.620 14.653 -7.177 1.00 44.59 106 CYS A N 1
ATOM 829 C CA . CYS A 1 106 ? 4.331 15.234 -7.527 1.00 44.59 106 CYS A CA 1
ATOM 830 C C . CYS A 1 106 ? 4.224 16.608 -6.847 1.00 44.59 106 CYS A C 1
ATOM 832 O O . CYS A 1 106 ? 4.289 16.704 -5.623 1.00 44.59 106 CYS A O 1
ATOM 834 N N . SER A 1 107 ? 4.059 17.678 -7.627 1.00 46.94 107 SER A N 1
ATOM 835 C CA . SER A 1 107 ? 3.477 18.925 -7.121 1.00 46.94 107 SER A CA 1
ATOM 836 C C . SER A 1 107 ? 2.001 18.642 -6.823 1.00 46.94 107 SER A C 1
ATOM 838 O O . SER A 1 107 ? 1.201 18.554 -7.757 1.00 46.94 107 SER A O 1
ATOM 840 N N . LEU A 1 108 ? 1.690 18.359 -5.556 1.00 47.97 108 LEU A N 1
ATOM 841 C CA . LEU A 1 108 ? 0.385 17.869 -5.090 1.00 47.97 108 LEU A CA 1
ATOM 842 C C . LEU A 1 108 ? -0.674 18.964 -4.954 1.00 47.97 108 LEU A C 1
ATOM 844 O O . LEU A 1 108 ? -0.305 20.099 -4.577 1.00 47.97 108 LEU A O 1
#

Sequence (108 aa):
MQYGLRVIMKTYTPVREVFEETGLAVSSIGESLGTYLSNIMIPIDQGLVGLLLSVYQVEVKNDAIQLSVEHTSAEWVSMQELVKRLRHKYPEAFLQLIAKGGNEICSL

pLDDT: mean 81.75, std 16.92, range [29.48, 93.69]

Secondary structure (DSSP, 8-state):
-------EE-SS-HHHHHHHHH-PPEEEEEEEEEEEEEEEEEEETTEEEEEEEEEEEEEES-------TT-S------HHHHHHHHTTTS-HHHHHHHHHHTT-----

Foldseek 3Di:
DDQFFDWDWAPDDSQVVCCQAWVWGWPDKADWLAKDWFPDWDDDPVGTDTGMTTTTGTDTPDDHTDGDPVDDDDDRDDLVVVLVVCPVRDDPVVNCSRCVRRVHPDPD

Radius of gyration: 14.47 Å; chains: 1; bounding box: 28×33×43 Å